Protein AF-A0A5E4BCH1-F1 (afdb_monomer_lite)

Organism: Marmota monax (NCBI:txid9995)

Foldseek 3Di:
DVVVVVVVVVVVVVVVVVVVVVVVVVQQPAAEDEAAAQAKDKDKDKDQDDADWQWKFKFFDDPDTRTAWIQGPVPGIDGDPPHPPQWDWDWDQDPNRMIMIMIMGGRDDQVPFHKMKMWTQGPPVGIDMHIYGYHYDDPDPPDD

InterPro domains:
  IPR003599 Immunoglobulin domain subtype [SM00409] (30-137)
  IPR013783 Immunoglobulin-like fold [G3DSA:2.60.40.10] (25-142)
  IPR036179 Immunoglobulin-like domain superfamily [SSF48726] (31-139)
  IPR042381 T-cell surface protein tactile [PTHR15317] (1-138)

Structure (mmCIF, N/CA/C/O backbone):
data_AF-A0A5E4BCH1-F1
#
_entry.id   AF-A0A5E4BCH1-F1
#
loop_
_atom_site.group_PDB
_atom_site.id
_atom_site.type_symbol
_atom_site.label_atom_id
_atom_site.label_alt_id
_atom_site.label_comp_id
_atom_site.label_asym_id
_atom_site.label_entity_id
_atom_site.label_seq_id
_atom_site.pdbx_PDB_ins_code
_atom_site.Cartn_x
_atom_site.Cartn_y
_atom_site.Cartn_z
_atom_site.occupancy
_atom_site.B_iso_or_equiv
_atom_site.auth_seq_id
_atom_site.auth_comp_id
_atom_site.auth_asym_id
_atom_site.auth_atom_id
_atom_site.pdbx_PDB_model_num
ATOM 1 N N . MET A 1 1 ? 5.589 17.493 51.143 1.00 51.62 1 MET A N 1
ATOM 2 C CA . MET A 1 1 ? 5.950 16.246 50.426 1.00 51.62 1 MET A CA 1
ATOM 3 C C . MET A 1 1 ? 5.052 15.956 49.219 1.00 51.62 1 MET A C 1
ATOM 5 O O . MET A 1 1 ? 5.524 15.323 48.286 1.00 51.62 1 MET A O 1
ATOM 9 N N . GLU A 1 2 ? 3.824 16.480 49.166 1.00 58.94 2 GLU A N 1
ATOM 10 C CA . GLU A 1 2 ? 2.850 16.225 48.084 1.00 58.94 2 GLU A CA 1
ATOM 11 C C . GLU A 1 2 ? 3.228 16.818 46.714 1.00 58.94 2 GLU A C 1
ATOM 13 O O . GLU A 1 2 ? 3.061 16.163 45.690 1.00 58.94 2 GLU A O 1
ATOM 18 N N . LYS A 1 3 ? 3.827 18.019 46.676 1.00 60.41 3 LYS A N 1
ATOM 19 C CA . LYS A 1 3 ? 4.197 18.704 45.416 1.00 60.41 3 LYS A CA 1
ATOM 20 C C . LYS A 1 3 ? 5.241 17.959 44.572 1.00 60.41 3 LYS A C 1
ATOM 22 O O . LYS A 1 3 ? 5.353 18.187 43.373 1.00 60.41 3 LYS A O 1
ATOM 27 N N . LYS A 1 4 ? 6.032 17.085 45.202 1.00 65.88 4 LYS A N 1
ATOM 28 C CA . LYS A 1 4 ? 7.082 16.307 44.529 1.00 65.88 4 LYS A CA 1
ATOM 29 C C . LYS A 1 4 ? 6.493 15.082 43.820 1.00 65.88 4 LYS A C 1
ATOM 31 O O . LYS A 1 4 ? 6.949 14.726 42.742 1.00 65.88 4 LYS A O 1
ATOM 36 N N . TRP A 1 5 ? 5.441 14.494 44.395 1.00 66.81 5 TRP A N 1
ATOM 37 C CA . TRP A 1 5 ? 4.693 13.383 43.800 1.00 66.81 5 TRP A CA 1
ATOM 38 C C . TRP A 1 5 ? 3.899 13.819 42.574 1.00 66.81 5 TRP A C 1
ATOM 40 O O . TRP A 1 5 ? 3.951 13.151 41.545 1.00 66.81 5 TRP A O 1
ATOM 50 N N . THR A 1 6 ? 3.227 14.970 42.652 1.00 74.06 6 THR A N 1
ATOM 51 C CA . THR A 1 6 ? 2.499 15.522 41.505 1.00 74.06 6 THR A CA 1
ATOM 52 C C . THR A 1 6 ? 3.438 15.866 40.354 1.00 74.06 6 THR A C 1
ATOM 54 O O . THR A 1 6 ? 3.127 15.540 39.214 1.00 74.06 6 THR A O 1
ATOM 57 N N . TYR A 1 7 ? 4.620 16.424 40.636 1.00 80.12 7 TYR A N 1
ATOM 58 C CA . TYR A 1 7 ? 5.634 16.686 39.610 1.00 80.12 7 TYR A CA 1
ATOM 59 C C . TYR A 1 7 ? 6.107 15.403 38.910 1.00 80.12 7 TYR A C 1
ATOM 61 O O . TYR A 1 7 ? 6.136 15.350 37.681 1.00 80.12 7 TYR A O 1
ATOM 69 N N . CYS A 1 8 ? 6.421 14.351 39.675 1.00 78.62 8 CYS A N 1
ATOM 70 C CA . CYS A 1 8 ? 6.806 13.061 39.102 1.00 78.62 8 CYS A CA 1
ATOM 71 C C . CYS A 1 8 ? 5.681 12.454 38.253 1.00 78.62 8 CYS A C 1
ATOM 73 O O . CYS A 1 8 ? 5.942 12.002 37.143 1.00 78.62 8 CYS A O 1
ATOM 75 N N . ALA A 1 9 ? 4.435 12.495 38.732 1.00 82.81 9 ALA A N 1
ATOM 76 C CA . ALA A 1 9 ? 3.288 11.970 37.996 1.00 82.81 9 ALA A CA 1
ATOM 77 C C . ALA A 1 9 ? 3.063 12.716 36.670 1.00 82.81 9 ALA A C 1
ATOM 79 O O . ALA A 1 9 ? 2.892 12.083 35.629 1.00 82.81 9 ALA A O 1
ATOM 80 N N . VAL A 1 10 ? 3.129 14.053 36.681 1.00 82.62 10 VAL A N 1
ATOM 81 C CA . VAL A 1 10 ? 3.001 14.867 35.462 1.00 82.62 10 VAL A CA 1
ATOM 82 C C . VAL A 1 10 ? 4.142 14.577 34.486 1.00 82.62 10 VAL A C 1
ATOM 84 O O . VAL A 1 10 ? 3.888 14.392 33.297 1.00 82.62 10 VAL A O 1
ATOM 87 N N . TYR A 1 11 ? 5.382 14.464 34.970 1.00 82.81 11 TYR A N 1
ATOM 88 C CA . TYR A 1 11 ? 6.527 14.127 34.124 1.00 82.81 11 TYR A CA 1
ATOM 89 C C . TYR A 1 11 ? 6.369 12.747 33.470 1.00 82.81 11 TYR A C 1
ATOM 91 O O . TYR A 1 11 ? 6.569 12.617 32.264 1.00 82.81 11 TYR A O 1
ATOM 99 N N . SER A 1 12 ? 5.932 11.733 34.224 1.00 81.75 12 SER A N 1
ATOM 100 C CA . SER A 1 12 ? 5.651 10.398 33.684 1.00 81.75 12 SER A CA 1
ATOM 101 C C . SER A 1 12 ? 4.553 10.419 32.617 1.00 81.75 12 SER A C 1
ATOM 103 O O . SER A 1 12 ? 4.715 9.789 31.574 1.00 81.75 12 SER A O 1
ATOM 105 N N . ILE A 1 13 ? 3.470 11.175 32.828 1.00 79.19 13 ILE A N 1
ATOM 106 C CA . ILE A 1 13 ? 2.390 11.315 31.838 1.00 79.19 13 ILE A CA 1
ATOM 107 C C . ILE A 1 13 ? 2.917 11.961 30.548 1.00 79.19 13 ILE A C 1
ATOM 109 O O . ILE A 1 13 ? 2.635 11.458 29.462 1.00 79.19 13 ILE A O 1
ATOM 113 N N . ILE A 1 14 ? 3.716 13.028 30.650 1.00 76.38 14 ILE A N 1
ATOM 114 C CA . ILE A 1 14 ? 4.308 13.705 29.484 1.00 76.38 14 ILE A CA 1
ATOM 115 C C . ILE A 1 14 ? 5.210 12.748 28.696 1.00 76.38 14 ILE A C 1
ATOM 117 O O . ILE A 1 14 ? 5.095 12.670 27.473 1.00 76.38 14 ILE A O 1
ATOM 121 N N . GLN A 1 15 ? 6.062 11.981 29.383 1.00 71.81 15 GLN A N 1
ATOM 122 C CA . GLN A 1 15 ? 6.935 10.993 28.743 1.00 71.81 15 GLN A CA 1
ATOM 123 C C . GLN A 1 15 ? 6.126 9.920 27.995 1.00 71.81 15 GLN A C 1
ATOM 125 O O . GLN A 1 15 ? 6.440 9.609 26.848 1.00 71.81 15 GLN A O 1
ATOM 130 N N . ILE A 1 16 ? 5.038 9.412 28.586 1.00 73.38 16 ILE A N 1
ATOM 131 C CA . ILE A 1 16 ? 4.164 8.414 27.943 1.00 73.38 16 ILE A CA 1
ATOM 132 C C . ILE A 1 16 ? 3.524 8.971 26.661 1.00 73.38 16 ILE A C 1
ATOM 134 O O . ILE A 1 16 ? 3.529 8.296 25.631 1.00 73.38 16 ILE A O 1
ATOM 138 N N . GLN A 1 17 ? 2.998 10.201 26.693 1.00 65.81 17 GLN A N 1
ATOM 139 C CA . GLN A 1 17 ? 2.376 10.821 25.514 1.00 65.81 17 GLN A CA 1
ATOM 140 C C . GLN A 1 17 ? 3.396 11.081 24.395 1.00 65.81 17 GLN A C 1
ATOM 142 O O . GLN A 1 17 ? 3.094 10.877 23.219 1.00 65.81 17 GLN A O 1
ATOM 147 N N . PHE A 1 18 ? 4.622 11.475 24.751 1.00 58.06 18 PHE A N 1
ATOM 148 C CA . PHE A 1 18 ? 5.688 11.720 23.779 1.00 58.06 18 PHE A CA 1
ATOM 149 C C . PHE A 1 18 ? 6.142 10.425 23.091 1.00 58.06 18 PHE A C 1
ATOM 151 O O . PHE A 1 18 ? 6.259 10.384 21.867 1.00 58.06 18 PHE A O 1
ATOM 158 N N . VAL A 1 19 ? 6.309 9.338 23.855 1.00 56.69 19 VAL A N 1
ATOM 159 C CA . VAL A 1 19 ? 6.630 8.006 23.309 1.00 56.69 19 VAL A CA 1
ATOM 160 C C . VAL A 1 19 ? 5.527 7.520 22.364 1.00 56.69 19 VAL A C 1
ATOM 162 O O . VAL A 1 19 ? 5.825 7.009 21.284 1.00 56.69 19 VAL A O 1
ATOM 165 N N . ARG A 1 20 ? 4.255 7.738 22.719 1.00 58.16 20 ARG A N 1
ATOM 166 C CA . ARG A 1 20 ? 3.108 7.352 21.885 1.00 58.16 20 ARG A CA 1
ATOM 167 C C . ARG A 1 20 ? 3.083 8.097 20.544 1.00 58.16 20 ARG A C 1
ATOM 169 O O . ARG A 1 20 ? 2.942 7.460 19.504 1.00 58.16 20 ARG A O 1
ATOM 176 N N . GLY A 1 21 ? 3.308 9.413 20.552 1.00 47.34 21 GLY A N 1
ATOM 177 C CA . GLY A 1 21 ? 3.350 10.222 19.327 1.00 47.34 21 GLY A CA 1
ATOM 178 C C . GLY A 1 21 ? 4.550 9.918 18.417 1.00 47.34 21 GLY A C 1
ATOM 179 O O . GLY A 1 21 ? 4.430 9.972 17.192 1.00 47.34 21 GLY A O 1
ATOM 180 N N . VAL A 1 22 ? 5.706 9.561 18.988 1.00 47.91 22 VAL A N 1
ATOM 181 C CA . VAL A 1 22 ? 6.880 9.117 18.212 1.00 47.91 22 VAL A CA 1
ATOM 182 C C . VAL A 1 22 ? 6.622 7.756 17.552 1.00 47.91 22 VAL A C 1
ATOM 184 O O . VAL A 1 22 ? 6.983 7.567 16.391 1.00 47.91 22 VAL A O 1
ATOM 187 N N . TRP A 1 23 ? 5.944 6.835 18.242 1.00 38.47 23 TRP A N 1
ATOM 188 C CA . TRP A 1 23 ? 5.592 5.518 17.701 1.00 38.47 23 TRP A CA 1
ATOM 189 C C . TRP A 1 23 ? 4.588 5.598 16.539 1.00 38.47 23 TRP A C 1
ATOM 191 O O . TRP A 1 23 ? 4.780 4.951 15.511 1.00 38.47 23 TRP A O 1
ATOM 201 N N . GLU A 1 24 ? 3.560 6.445 16.652 1.00 45.34 24 GLU A N 1
ATOM 202 C CA . GLU A 1 24 ? 2.583 6.685 15.574 1.00 45.34 24 GLU A CA 1
ATOM 203 C C . GLU A 1 24 ? 3.237 7.288 14.319 1.00 45.34 24 GLU A C 1
ATOM 205 O O . GLU A 1 24 ? 2.884 6.924 13.198 1.00 45.34 24 GLU A O 1
ATOM 210 N N . LYS A 1 25 ? 4.246 8.154 14.481 1.00 43.53 25 LYS A N 1
ATOM 211 C CA . LYS A 1 25 ? 5.043 8.662 13.351 1.00 43.53 25 LYS A CA 1
ATOM 212 C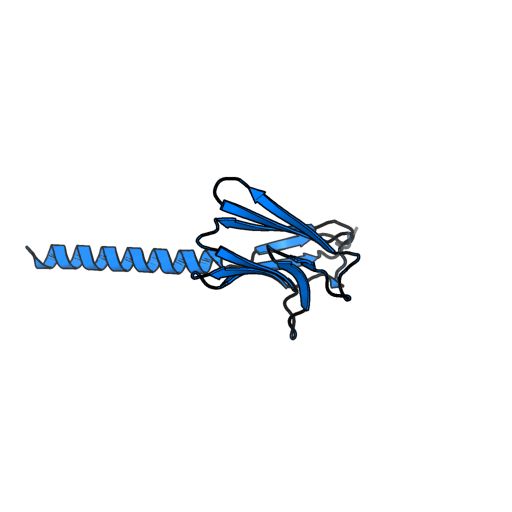 C . LYS A 1 25 ? 5.954 7.598 12.737 1.00 43.53 25 LYS A C 1
ATOM 214 O O . LYS A 1 25 ? 6.108 7.586 11.521 1.00 43.53 25 LYS A O 1
ATOM 219 N N . GLY A 1 26 ? 6.526 6.704 13.546 1.00 45.00 26 GLY A N 1
ATOM 220 C CA . GLY A 1 26 ? 7.344 5.584 13.067 1.00 45.00 26 GLY A CA 1
ATOM 221 C C . GLY A 1 26 ? 6.549 4.557 12.254 1.00 45.00 26 GLY A C 1
ATOM 222 O O . GLY A 1 26 ? 7.053 4.047 11.261 1.00 45.00 26 GLY A O 1
ATOM 223 N N . LEU A 1 27 ? 5.285 4.314 12.615 1.00 48.41 27 LEU A N 1
ATOM 224 C CA . LEU A 1 27 ? 4.373 3.439 11.860 1.00 48.41 27 LEU A CA 1
ATOM 225 C C . LEU A 1 27 ? 3.975 4.003 10.485 1.00 48.41 27 LEU A C 1
ATOM 227 O O . LEU A 1 27 ? 3.631 3.231 9.595 1.00 48.41 27 LEU A O 1
ATOM 231 N N . ASN A 1 28 ? 4.057 5.324 10.307 1.00 51.03 28 ASN A N 1
ATOM 232 C CA . ASN A 1 28 ? 3.771 6.020 9.049 1.00 51.03 28 ASN A CA 1
ATOM 233 C C . ASN A 1 28 ? 5.040 6.350 8.237 1.00 51.03 28 ASN A C 1
ATOM 235 O O . ASN A 1 28 ? 4.953 7.021 7.206 1.00 51.03 28 ASN A O 1
ATOM 239 N N . ALA A 1 29 ? 6.225 5.929 8.691 1.00 58.47 29 ALA A N 1
ATOM 240 C CA . ALA A 1 29 ? 7.452 6.098 7.925 1.00 58.47 29 ALA A CA 1
ATOM 241 C C . ALA A 1 29 ? 7.408 5.164 6.706 1.00 58.47 29 ALA A C 1
ATOM 243 O O . ALA A 1 29 ? 7.242 3.954 6.849 1.00 58.47 29 ALA A O 1
ATOM 244 N N . GLY A 1 30 ? 7.505 5.736 5.503 1.00 76.00 30 GLY A N 1
ATOM 245 C CA . GLY A 1 30 ? 7.501 4.956 4.268 1.00 76.00 30 GLY A CA 1
ATOM 246 C C . GLY A 1 30 ? 8.638 3.930 4.240 1.00 76.00 30 GLY A C 1
ATOM 247 O O . GLY A 1 30 ? 9.732 4.200 4.732 1.00 76.00 30 GLY A O 1
ATOM 248 N N . GLU A 1 31 ? 8.376 2.756 3.671 1.00 90.38 31 GLU A N 1
ATOM 249 C CA . GLU A 1 31 ? 9.346 1.662 3.564 1.00 90.38 31 GLU A CA 1
ATOM 250 C C . GLU A 1 31 ? 10.027 1.686 2.187 1.00 90.38 31 GLU A C 1
ATOM 252 O O . GLU A 1 31 ? 9.361 1.570 1.156 1.00 90.38 31 GLU A O 1
ATOM 257 N N . ASP A 1 32 ? 11.353 1.836 2.153 1.00 93.38 32 ASP A N 1
ATOM 258 C CA . ASP A 1 32 ? 12.122 1.780 0.906 1.00 93.38 32 ASP A CA 1
ATOM 259 C C . ASP A 1 32 ? 12.318 0.327 0.449 1.00 93.38 32 ASP A C 1
ATOM 261 O O . ASP A 1 32 ? 12.798 -0.522 1.201 1.00 93.38 32 ASP A O 1
ATOM 265 N N . VAL A 1 33 ? 12.001 0.052 -0.816 1.00 94.69 33 VAL A N 1
ATOM 266 C CA . VAL A 1 33 ? 12.170 -1.262 -1.447 1.00 94.69 33 VAL A CA 1
ATOM 267 C C . VAL A 1 33 ? 13.086 -1.113 -2.647 1.00 94.69 33 VAL A C 1
ATOM 269 O O . VAL A 1 33 ? 12.793 -0.359 -3.572 1.00 94.69 33 VAL A O 1
ATOM 272 N N . TYR A 1 34 ? 14.188 -1.856 -2.650 1.00 94.31 34 TYR A N 1
ATOM 273 C CA . TYR A 1 34 ? 15.164 -1.835 -3.733 1.00 94.31 34 TYR A CA 1
ATOM 274 C C . TYR A 1 34 ? 14.980 -3.046 -4.642 1.00 94.31 34 TYR A C 1
ATOM 276 O O . TYR A 1 34 ? 14.853 -4.172 -4.164 1.00 94.31 34 TYR A O 1
ATOM 284 N N . ALA A 1 35 ? 14.996 -2.821 -5.952 1.00 94.06 35 ALA A N 1
ATOM 285 C CA . ALA A 1 35 ? 14.851 -3.877 -6.947 1.00 94.06 35 ALA A CA 1
ATOM 286 C C . ALA A 1 35 ? 15.772 -3.650 -8.146 1.00 94.06 35 ALA A C 1
ATOM 288 O O . ALA A 1 35 ? 16.230 -2.534 -8.389 1.00 94.06 35 ALA A O 1
ATOM 289 N N . VAL A 1 36 ? 16.026 -4.701 -8.917 1.00 93.38 36 VAL A N 1
ATOM 290 C CA . VAL A 1 36 ? 16.767 -4.612 -10.180 1.00 93.38 36 VAL A CA 1
ATOM 291 C C . VAL A 1 36 ? 15.798 -4.764 -11.355 1.00 93.38 36 VAL A C 1
ATOM 293 O O . VAL A 1 36 ? 14.775 -5.435 -11.219 1.00 93.38 36 VAL A O 1
ATOM 296 N N . PRO A 1 37 ? 16.073 -4.160 -12.521 1.00 93.69 37 PRO A N 1
ATOM 297 C CA . PRO A 1 37 ? 15.243 -4.360 -13.698 1.00 93.69 37 PRO A CA 1
ATOM 298 C C . PRO A 1 37 ? 15.102 -5.850 -14.036 1.00 93.69 37 PRO A C 1
ATOM 300 O O . PRO A 1 37 ? 16.089 -6.583 -14.039 1.00 93.69 37 PRO A O 1
ATOM 303 N N . GLY A 1 38 ? 13.884 -6.292 -14.330 1.00 91.25 38 GLY A N 1
ATOM 304 C CA . GLY A 1 38 ? 13.570 -7.685 -14.636 1.00 91.25 38 GLY A CA 1
ATOM 305 C C . GLY A 1 38 ? 13.197 -8.550 -13.433 1.00 91.25 38 GLY A C 1
ATOM 306 O O . GLY A 1 38 ? 12.678 -9.643 -13.644 1.00 91.25 38 GLY A O 1
ATOM 307 N N . SER A 1 39 ? 13.412 -8.090 -12.193 1.00 93.25 39 SER A N 1
ATOM 308 C CA . SER A 1 39 ? 13.019 -8.855 -11.004 1.00 93.25 39 SER A CA 1
ATOM 309 C C . SER A 1 39 ? 11.534 -8.705 -10.671 1.00 93.25 39 SER A C 1
ATOM 311 O O . SER A 1 39 ? 10.848 -7.806 -11.159 1.00 93.25 39 SER A O 1
ATOM 313 N N . ASP A 1 40 ? 11.057 -9.565 -9.780 1.00 94.25 40 ASP A N 1
ATOM 314 C CA . ASP A 1 40 ? 9.733 -9.458 -9.174 1.00 94.25 40 ASP A CA 1
ATOM 315 C C . ASP A 1 40 ? 9.852 -8.819 -7.786 1.00 94.25 40 ASP A C 1
ATOM 317 O O . ASP A 1 40 ? 10.849 -9.014 -7.085 1.00 94.25 40 ASP A O 1
ATOM 321 N N . VAL A 1 41 ? 8.851 -8.033 -7.390 1.00 94.94 41 VAL A N 1
ATOM 322 C CA . VAL A 1 41 ? 8.841 -7.296 -6.119 1.00 94.94 41 VAL A CA 1
ATOM 323 C C . VAL A 1 41 ? 7.516 -7.505 -5.406 1.00 94.94 41 VAL A C 1
ATOM 325 O O . VAL A 1 41 ? 6.460 -7.318 -6.004 1.00 94.94 41 VAL A O 1
ATOM 328 N N . ASN A 1 42 ? 7.584 -7.815 -4.110 1.00 95.19 42 ASN A N 1
ATOM 329 C CA . ASN A 1 42 ? 6.423 -7.937 -3.234 1.00 95.19 42 ASN A CA 1
ATOM 330 C C . ASN A 1 42 ? 6.403 -6.809 -2.204 1.00 95.19 42 ASN A C 1
ATOM 332 O O . ASN A 1 42 ? 7.357 -6.641 -1.447 1.00 95.19 42 ASN A O 1
ATOM 336 N N . MET A 1 43 ? 5.286 -6.096 -2.121 1.00 95.88 43 MET A N 1
ATOM 337 C CA . MET A 1 43 ? 4.998 -5.132 -1.058 1.00 95.88 43 MET A CA 1
ATOM 338 C C . MET A 1 43 ? 3.799 -5.644 -0.269 1.00 95.88 43 MET A C 1
ATOM 340 O O . MET A 1 43 ? 2.771 -5.971 -0.857 1.00 95.88 43 MET A O 1
ATOM 344 N N . THR A 1 44 ? 3.930 -5.770 1.051 1.00 95.75 44 THR A N 1
ATOM 345 C CA . THR A 1 44 ? 2.921 -6.445 1.880 1.00 95.75 44 THR A CA 1
ATOM 346 C C . THR A 1 44 ? 2.456 -5.568 3.022 1.00 95.75 44 THR A C 1
ATOM 348 O O . THR A 1 44 ? 3.220 -5.234 3.925 1.00 95.75 44 THR A O 1
ATOM 351 N N . CYS A 1 45 ? 1.163 -5.276 3.028 1.00 94.75 45 CYS A N 1
ATOM 352 C CA . CYS A 1 45 ? 0.520 -4.615 4.144 1.00 94.75 45 CYS A CA 1
ATOM 353 C C . CYS A 1 45 ? -0.134 -5.636 5.058 1.00 94.75 45 CYS A C 1
ATOM 355 O O . CYS A 1 45 ? -0.949 -6.440 4.616 1.00 94.75 45 CYS A O 1
ATOM 357 N N . GLN A 1 46 ? 0.234 -5.585 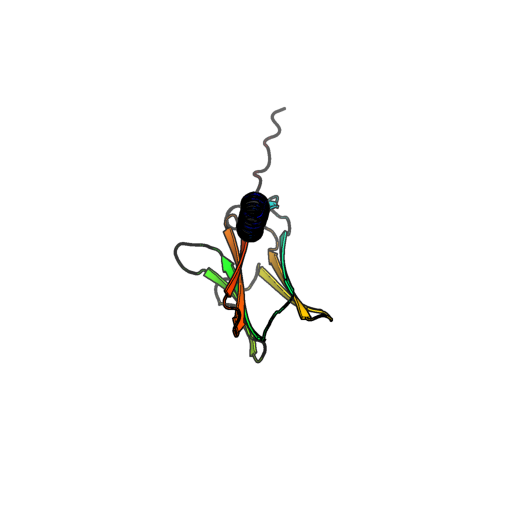6.333 1.00 93.31 46 GLN A N 1
ATOM 358 C CA . GLN A 1 46 ? -0.332 -6.423 7.374 1.00 93.31 46 GLN A CA 1
ATOM 359 C C . GLN A 1 46 ? -0.899 -5.530 8.469 1.00 93.31 46 GLN A C 1
ATOM 361 O O . GLN A 1 46 ? -0.186 -4.688 9.016 1.00 93.31 46 GLN A O 1
ATOM 366 N N . ILE A 1 47 ? -2.170 -5.740 8.798 1.00 91.06 47 ILE A N 1
ATOM 367 C CA . ILE A 1 47 ? -2.861 -5.006 9.854 1.00 91.06 47 ILE A CA 1
ATOM 368 C C . ILE A 1 47 ? -3.693 -5.966 10.699 1.00 91.06 47 ILE A C 1
ATOM 370 O O . ILE A 1 47 ? 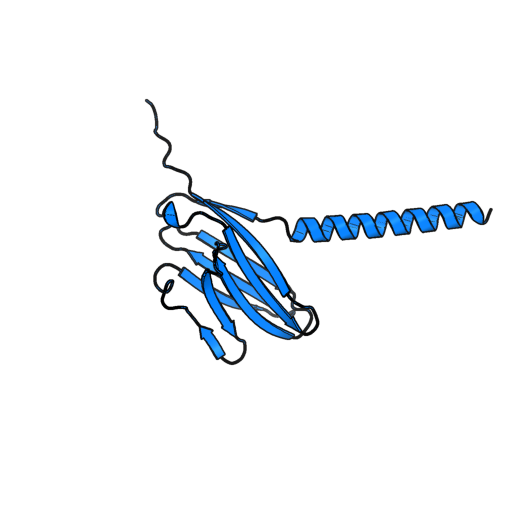-4.332 -6.884 10.185 1.00 91.06 47 ILE A O 1
ATOM 374 N N . GLN A 1 48 ? -3.695 -5.744 12.010 1.00 92.44 48 GLN A N 1
ATOM 375 C CA . GLN A 1 48 ? -4.681 -6.346 12.895 1.00 92.44 48 GLN A CA 1
ATOM 376 C C . GLN A 1 48 ? -5.942 -5.485 12.857 1.00 92.44 48 GLN A C 1
ATOM 378 O O . GLN A 1 48 ? -5.921 -4.341 13.321 1.00 92.44 48 GLN A O 1
ATOM 383 N N . LEU A 1 49 ? -7.022 -6.018 12.286 1.00 89.81 49 LEU A N 1
ATOM 384 C CA . LEU A 1 49 ? -8.278 -5.289 12.181 1.00 89.81 49 LEU A CA 1
ATOM 385 C C . LEU A 1 49 ? -8.826 -5.017 13.582 1.00 89.81 49 LEU A C 1
ATOM 387 O O . LEU A 1 49 ? -9.084 -5.927 14.373 1.00 89.81 49 LEU A O 1
ATOM 391 N N . LYS A 1 50 ? -9.017 -3.735 13.866 1.00 89.12 50 LYS A N 1
ATOM 392 C CA . LYS A 1 50 ? -9.853 -3.241 14.953 1.00 89.12 50 LYS A CA 1
ATOM 393 C C . LYS A 1 50 ? -11.040 -2.610 14.240 1.00 89.12 50 LYS A C 1
ATOM 395 O O . LYS A 1 50 ? -10.804 -1.741 13.413 1.00 89.12 50 LYS A O 1
ATOM 400 N N . GLY A 1 51 ? -12.239 -3.144 14.461 1.00 89.44 51 GLY A N 1
ATOM 401 C CA . GLY A 1 51 ? -13.462 -2.744 13.760 1.00 89.44 51 GLY A CA 1
ATOM 402 C C . GLY A 1 51 ? -13.712 -3.460 12.434 1.00 89.44 51 GLY A C 1
ATOM 403 O O . GLY A 1 51 ? -13.184 -4.547 12.178 1.00 89.44 51 GLY A O 1
ATOM 404 N N . LEU A 1 52 ? -14.597 -2.880 11.621 1.00 93.31 52 LEU A N 1
ATOM 405 C CA . LEU A 1 52 ? -15.124 -3.513 10.413 1.00 93.31 52 LEU A CA 1
ATOM 406 C C . LEU A 1 52 ? -14.404 -2.991 9.169 1.00 93.31 52 LEU A C 1
ATOM 408 O O . LEU A 1 52 ? -14.390 -1.788 8.911 1.00 93.31 52 LEU A O 1
ATOM 412 N N . LEU A 1 53 ? -13.829 -3.904 8.381 1.00 94.94 53 LEU A N 1
ATOM 413 C CA . LEU A 1 53 ? -13.232 -3.562 7.094 1.00 94.94 53 LEU A CA 1
ATOM 414 C C . LEU A 1 53 ? -14.332 -3.126 6.126 1.00 94.94 53 LEU A C 1
ATOM 416 O O . LEU A 1 53 ? -15.191 -3.926 5.774 1.00 94.94 53 LEU A O 1
ATOM 420 N N . VAL A 1 54 ? -14.290 -1.870 5.690 1.00 96.38 54 VAL A N 1
ATOM 421 C CA . VAL A 1 54 ? -15.179 -1.340 4.647 1.00 96.38 54 VAL A CA 1
ATOM 422 C C . VAL A 1 54 ? -14.563 -1.610 3.279 1.00 96.38 54 VAL A C 1
ATOM 424 O O . VAL A 1 54 ? -15.228 -2.113 2.378 1.00 96.38 54 VAL A O 1
ATOM 427 N N . GLN A 1 55 ? -13.275 -1.295 3.126 1.00 96.31 55 GLN A N 1
ATOM 428 C CA . GLN A 1 55 ? -12.570 -1.388 1.851 1.00 96.31 55 GLN A CA 1
ATOM 429 C C . GLN A 1 55 ? -11.054 -1.384 2.062 1.00 96.31 55 GLN A C 1
ATOM 431 O O . GLN A 1 55 ? -10.558 -0.783 3.015 1.00 96.31 55 GLN A O 1
ATOM 436 N N . THR A 1 56 ? -10.303 -2.004 1.156 1.00 95.81 56 THR A N 1
ATOM 437 C CA . THR A 1 56 ? -8.851 -1.801 1.060 1.00 95.81 56 THR A CA 1
ATOM 438 C C . THR A 1 56 ? -8.414 -1.668 -0.387 1.00 95.81 56 THR A C 1
ATOM 440 O O . THR A 1 56 ? -9.068 -2.181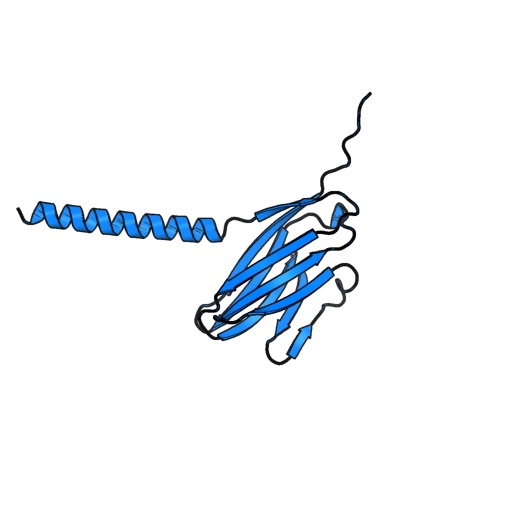 -1.293 1.00 95.81 56 THR A O 1
ATOM 443 N N . GLN A 1 57 ? -7.320 -0.959 -0.628 1.00 95.75 57 GLN A N 1
ATOM 444 C CA . GLN A 1 57 ? -6.827 -0.728 -1.975 1.00 95.75 57 GLN A CA 1
ATOM 445 C C . GLN A 1 57 ? -5.316 -0.572 -2.026 1.00 95.75 57 GLN A C 1
ATOM 447 O O . GLN A 1 57 ? -4.679 -0.218 -1.037 1.00 95.75 57 GLN A O 1
ATOM 452 N N . TRP A 1 58 ? -4.777 -0.825 -3.213 1.00 96.06 58 TRP A N 1
ATOM 453 C CA . TRP A 1 58 ? -3.433 -0.448 -3.622 1.00 96.06 58 TRP A CA 1
ATOM 454 C C . TRP A 1 58 ? -3.515 0.682 -4.640 1.00 96.06 58 TRP A C 1
ATOM 456 O O . TRP A 1 58 ? -4.281 0.598 -5.603 1.00 96.06 58 TRP A O 1
ATOM 466 N N . SER A 1 59 ? -2.689 1.704 -4.472 1.00 94.19 59 SER A N 1
ATOM 467 C CA . SER A 1 59 ? -2.536 2.795 -5.434 1.00 94.19 59 SER A CA 1
ATOM 468 C C . SER A 1 59 ? -1.077 3.191 -5.596 1.00 94.19 59 SER A C 1
ATOM 470 O O . SER A 1 59 ? -0.286 3.090 -4.658 1.00 94.19 59 SER A O 1
ATOM 472 N N . LYS A 1 60 ? -0.716 3.679 -6.781 1.00 92.44 60 LYS A N 1
ATOM 473 C CA . LYS A 1 60 ? 0.534 4.408 -6.979 1.00 92.44 60 LYS A CA 1
ATOM 474 C C . LYS A 1 60 ? 0.294 5.874 -6.615 1.00 92.44 60 LYS A C 1
ATOM 476 O O . LYS A 1 60 ? -0.682 6.481 -7.054 1.00 92.44 60 LYS A O 1
ATOM 481 N N . VAL A 1 61 ? 1.169 6.437 -5.790 1.00 91.06 61 VAL A N 1
ATOM 482 C CA . VAL A 1 61 ? 1.097 7.847 -5.400 1.00 91.06 61 VAL A CA 1
ATOM 483 C C . VAL A 1 61 ? 1.563 8.681 -6.592 1.00 91.06 61 VAL A C 1
ATOM 485 O O . VAL A 1 61 ? 2.726 8.607 -6.996 1.00 91.06 61 VAL A O 1
ATOM 488 N N . SER A 1 62 ? 0.648 9.450 -7.172 1.00 85.00 62 SER A N 1
ATOM 489 C CA . SER A 1 62 ? 0.908 10.386 -8.269 1.00 85.00 62 SER A CA 1
ATOM 490 C C . SER A 1 62 ? 0.026 11.632 -8.106 1.00 85.00 62 SER A C 1
ATOM 492 O O . SER A 1 62 ? -0.742 11.705 -7.146 1.00 85.00 62 SER A O 1
ATOM 494 N N . ASP A 1 63 ? 0.107 12.601 -9.022 1.00 76.75 63 ASP A N 1
ATOM 495 C CA . ASP A 1 63 ? -0.731 13.817 -8.985 1.00 76.75 63 ASP A CA 1
ATOM 496 C C . ASP A 1 63 ? -2.239 13.500 -9.022 1.00 76.75 63 ASP A C 1
ATOM 498 O O . ASP A 1 63 ? -3.068 14.277 -8.552 1.00 76.75 63 ASP A O 1
ATOM 502 N N . GLN A 1 64 ? -2.596 12.332 -9.563 1.00 77.31 64 GLN A N 1
ATOM 503 C CA . GLN A 1 64 ? -3.926 11.738 -9.470 1.00 77.31 64 GLN A CA 1
ATOM 504 C C . GLN A 1 64 ? -3.839 10.400 -8.723 1.00 77.31 64 GLN A C 1
ATOM 506 O O . GLN A 1 64 ? -2.814 9.717 -8.763 1.00 77.31 64 GLN A O 1
ATOM 511 N N . MET A 1 65 ? -4.912 9.993 -8.041 1.00 72.12 65 MET A N 1
ATOM 512 C CA . MET A 1 65 ? -4.945 8.682 -7.392 1.00 72.12 65 MET A CA 1
ATOM 513 C C . MET A 1 65 ? -4.926 7.582 -8.461 1.00 72.12 65 MET A C 1
ATOM 515 O O . MET A 1 65 ? -5.933 7.333 -9.126 1.00 72.12 65 MET A O 1
ATOM 519 N N . ASP A 1 66 ? -3.777 6.932 -8.639 1.00 89.44 66 ASP A N 1
ATOM 520 C CA . ASP A 1 66 ? -3.601 5.878 -9.633 1.00 89.44 66 ASP A CA 1
ATOM 521 C C . ASP A 1 66 ? -3.892 4.515 -8.992 1.00 89.44 66 ASP A C 1
ATOM 523 O O . ASP A 1 66 ? -3.014 3.857 -8.431 1.00 89.44 66 ASP A O 1
ATOM 527 N N . LEU A 1 67 ? -5.173 4.139 -8.981 1.00 92.06 67 LEU A N 1
ATOM 528 C CA . LEU A 1 67 ? -5.666 2.908 -8.361 1.00 92.06 67 LEU A CA 1
ATOM 529 C C . LEU A 1 67 ? -5.156 1.672 -9.120 1.00 92.06 67 LEU A C 1
ATOM 531 O O . LEU A 1 67 ? -5.394 1.529 -10.317 1.00 92.06 67 LEU A O 1
ATOM 535 N N . ILE A 1 68 ? -4.509 0.754 -8.403 1.00 93.56 68 ILE A N 1
ATOM 536 C CA . ILE A 1 68 ? -3.967 -0.504 -8.940 1.00 93.56 68 ILE A CA 1
ATOM 537 C C . ILE A 1 68 ? -4.970 -1.636 -8.738 1.00 93.56 68 ILE A C 1
ATOM 539 O O . ILE A 1 68 ? -5.280 -2.377 -9.668 1.00 93.56 68 ILE A O 1
ATOM 543 N N . ALA A 1 69 ? -5.479 -1.769 -7.515 1.00 94.44 69 ALA A N 1
ATOM 544 C CA . ALA A 1 69 ? -6.449 -2.791 -7.157 1.00 94.44 69 ALA A CA 1
ATOM 545 C C . ALA A 1 69 ? -7.290 -2.332 -5.970 1.00 94.44 69 ALA A C 1
ATOM 547 O O . ALA A 1 69 ? -6.804 -1.635 -5.077 1.00 94.44 69 ALA A O 1
ATOM 548 N N . LEU A 1 70 ? -8.541 -2.770 -5.955 1.00 94.94 70 LEU A N 1
ATOM 549 C CA . LEU A 1 70 ? -9.529 -2.444 -4.940 1.00 94.94 70 LEU A CA 1
ATOM 550 C C . LEU A 1 70 ? -10.159 -3.732 -4.433 1.00 94.94 70 LEU A C 1
ATOM 552 O O . LEU A 1 70 ? -10.673 -4.500 -5.233 1.00 94.94 70 LEU A O 1
ATOM 556 N N . HIS A 1 71 ? -10.162 -3.961 -3.129 1.00 95.38 71 HIS A N 1
ATOM 557 C CA . HIS A 1 71 ? -10.862 -5.079 -2.515 1.00 95.38 71 HIS A CA 1
ATOM 558 C C . HIS A 1 71 ? -12.010 -4.568 -1.642 1.00 95.38 71 HIS A C 1
ATOM 560 O O . HIS A 1 71 ? -11.803 -3.802 -0.695 1.00 95.38 71 HIS A O 1
ATOM 566 N N . HIS A 1 72 ? -13.219 -5.031 -1.958 1.00 95.94 72 HIS A N 1
ATOM 567 C CA . HIS A 1 72 ? -14.411 -4.838 -1.145 1.00 95.94 72 HIS A CA 1
ATOM 568 C C . HIS A 1 72 ? -14.844 -6.185 -0.544 1.00 95.94 72 HIS A C 1
ATOM 570 O O . HIS A 1 72 ? -15.054 -7.130 -1.307 1.00 95.94 72 HIS A O 1
ATOM 576 N N . PRO A 1 73 ? -15.067 -6.296 0.778 1.00 93.12 73 PRO A N 1
ATOM 577 C CA . PRO A 1 73 ? -15.366 -7.576 1.434 1.00 93.12 73 PRO A CA 1
ATOM 578 C C . PRO A 1 73 ? -16.562 -8.344 0.851 1.00 93.12 73 PRO A C 1
ATOM 580 O O . PRO A 1 73 ? -16.583 -9.567 0.894 1.00 93.12 73 PRO A O 1
ATOM 583 N N . GLN A 1 74 ? -17.558 -7.637 0.304 1.00 95.12 74 GLN A N 1
ATOM 584 C CA . GLN A 1 74 ? -18.746 -8.258 -0.304 1.00 95.12 74 GLN A CA 1
ATOM 585 C C . GLN A 1 74 ? -18.634 -8.475 -1.819 1.00 95.12 74 GLN A C 1
ATOM 587 O O . GLN A 1 74 ? -19.318 -9.341 -2.353 1.00 95.12 74 GLN A O 1
ATOM 592 N N . TYR A 1 75 ? -17.814 -7.683 -2.518 1.00 95.12 75 TYR A N 1
ATOM 593 C CA . TYR A 1 75 ? -17.777 -7.672 -3.991 1.00 95.12 75 TYR A CA 1
ATOM 594 C C . TYR A 1 75 ? -16.469 -8.231 -4.563 1.00 95.12 75 TYR A C 1
ATOM 596 O O . TYR A 1 75 ? -16.339 -8.376 -5.776 1.00 95.12 75 TYR A O 1
ATOM 604 N N . GLY A 1 76 ? -15.508 -8.574 -3.703 1.00 93.50 76 GLY A N 1
ATOM 605 C CA . GLY A 1 76 ? -14.216 -9.114 -4.097 1.00 93.50 76 GLY A CA 1
ATOM 606 C C . GLY A 1 76 ? -13.258 -8.047 -4.624 1.00 93.50 76 GLY A C 1
ATOM 607 O O . GLY A 1 76 ? -13.304 -6.883 -4.217 1.00 93.50 76 GLY A O 1
ATOM 608 N N . ILE A 1 77 ? -12.342 -8.477 -5.495 1.00 93.12 77 ILE A N 1
ATOM 609 C CA . ILE A 1 77 ? -11.251 -7.650 -6.019 1.00 93.12 77 ILE A CA 1
ATOM 610 C C . ILE A 1 77 ? -11.632 -7.080 -7.388 1.00 93.12 77 ILE A C 1
ATOM 612 O O . ILE A 1 77 ? -11.955 -7.819 -8.315 1.00 93.12 77 ILE A O 1
ATOM 616 N N . HIS A 1 78 ? -11.522 -5.764 -7.524 1.00 92.25 78 HIS A N 1
ATOM 617 C CA . HIS A 1 78 ? -11.677 -5.016 -8.761 1.00 92.25 78 HIS A CA 1
ATOM 618 C C . HIS A 1 78 ? -10.327 -4.456 -9.233 1.00 92.25 78 HIS A C 1
ATOM 620 O O . HIS A 1 78 ? -9.591 -3.829 -8.464 1.00 92.25 78 HIS A O 1
ATOM 626 N N . TYR A 1 79 ? -10.040 -4.629 -10.525 1.00 90.88 79 TYR A N 1
ATOM 627 C CA . TYR A 1 79 ? -8.847 -4.111 -11.193 1.00 90.88 79 TYR A CA 1
ATOM 628 C C . TYR A 1 79 ? -9.230 -3.005 -12.181 1.00 90.88 79 TYR A C 1
ATOM 630 O O . TYR A 1 79 ? -9.972 -3.267 -13.131 1.00 90.88 79 TYR A O 1
ATOM 638 N N . PRO A 1 80 ? -8.716 -1.777 -12.019 1.00 86.50 80 PRO A N 1
ATOM 639 C CA . PRO A 1 80 ? -8.879 -0.732 -13.018 1.00 86.50 80 PRO A CA 1
ATOM 640 C C . PRO A 1 80 ? -8.197 -1.098 -14.338 1.00 86.50 80 PRO A C 1
ATOM 642 O O . PRO A 1 80 ? -7.140 -1.730 -14.368 1.00 86.50 80 PRO A O 1
ATOM 645 N N . HIS A 1 81 ? -8.768 -0.622 -15.445 1.00 73.31 81 HIS A N 1
ATOM 646 C CA . HIS A 1 81 ? -8.355 -0.980 -16.809 1.00 73.31 81 HIS A CA 1
ATOM 647 C C . HIS A 1 81 ? -6.880 -0.657 -17.137 1.00 73.31 81 HIS A C 1
ATOM 649 O O . HIS A 1 81 ? -6.315 -1.222 -18.067 1.00 73.31 81 HIS A O 1
ATOM 655 N N . LYS A 1 82 ? -6.236 0.246 -16.381 1.00 72.62 82 LYS A N 1
ATOM 656 C CA . LYS A 1 82 ? -4.850 0.688 -16.610 1.00 72.62 82 LYS A CA 1
ATOM 657 C C . LYS A 1 82 ? -3.765 -0.279 -16.103 1.00 72.62 82 LYS A C 1
ATOM 659 O O . LYS A 1 82 ? -2.634 -0.166 -16.568 1.00 72.62 82 LYS A O 1
ATOM 664 N N . HIS A 1 83 ? -4.063 -1.213 -15.189 1.00 67.00 83 HIS A N 1
ATOM 665 C CA . HIS A 1 83 ? -3.019 -1.905 -14.394 1.00 67.00 83 HIS A CA 1
ATOM 666 C C . HIS A 1 83 ? -3.000 -3.441 -14.479 1.00 67.00 83 HIS A C 1
ATOM 668 O O .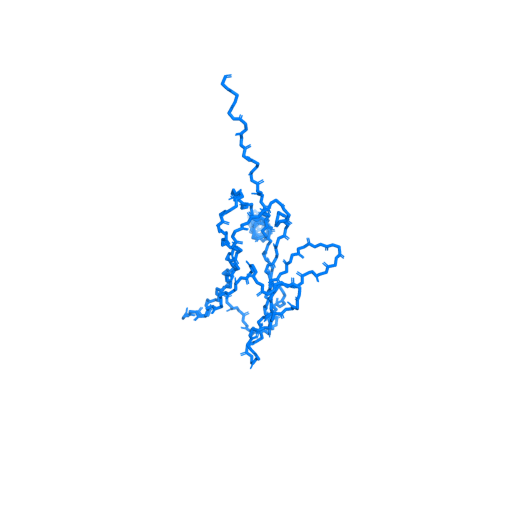 HIS A 1 83 ? -2.191 -4.095 -13.817 1.00 67.00 83 HIS A O 1
ATOM 674 N N . SER A 1 84 ? -3.835 -4.044 -15.324 1.00 61.59 84 SER A N 1
ATOM 675 C CA . SER A 1 84 ? -4.274 -5.437 -15.150 1.00 61.59 84 SER A CA 1
ATOM 676 C C . SER A 1 84 ? -3.332 -6.560 -15.623 1.00 61.59 84 SER A C 1
ATOM 678 O O . SER A 1 84 ? -3.732 -7.717 -15.558 1.00 61.59 84 SER A O 1
ATOM 680 N N . CYS A 1 85 ? -2.104 -6.286 -16.088 1.00 67.69 85 CYS A N 1
ATOM 681 C CA . CYS A 1 85 ? -1.221 -7.352 -16.616 1.00 67.69 85 CYS A CA 1
ATOM 682 C C . CYS A 1 85 ? 0.116 -7.542 -15.884 1.00 67.69 85 CYS A C 1
ATOM 684 O O . CYS A 1 85 ? 0.700 -8.620 -15.968 1.00 67.69 85 CYS A O 1
ATOM 686 N N . LYS A 1 86 ? 0.633 -6.522 -15.190 1.00 75.69 86 LYS A N 1
ATOM 687 C CA . LYS A 1 86 ? 1.942 -6.596 -14.499 1.00 75.69 86 LYS A CA 1
ATOM 688 C C . LYS A 1 86 ? 1.837 -6.585 -12.977 1.00 75.69 86 LYS A C 1
ATOM 690 O O . LYS A 1 86 ? 2.820 -6.879 -12.300 1.00 75.69 86 LYS A O 1
ATOM 695 N N . SER A 1 87 ? 0.662 -6.236 -12.463 1.00 83.88 87 SER A N 1
ATOM 696 C CA . SER A 1 87 ? 0.363 -6.208 -11.041 1.00 83.88 87 SER A CA 1
ATOM 697 C C . SER A 1 87 ? -0.566 -7.365 -10.696 1.00 83.88 87 SER A C 1
ATOM 699 O O . SER A 1 87 ? -1.541 -7.626 -11.401 1.00 83.88 87 SER A O 1
ATOM 701 N N . VAL A 1 88 ? -0.231 -8.091 -9.638 1.00 90.62 88 VAL A N 1
ATOM 702 C CA . VAL A 1 88 ? -1.051 -9.163 -9.073 1.00 90.62 88 VAL A CA 1
ATOM 703 C C . VAL A 1 88 ? -1.216 -8.857 -7.596 1.00 90.62 88 VAL A C 1
ATOM 705 O O . VAL A 1 88 ? -0.252 -8.451 -6.950 1.00 90.62 88 VAL A O 1
ATOM 708 N N . VAL A 1 89 ? -2.416 -9.040 -7.054 1.00 92.88 89 VAL A N 1
ATOM 709 C CA . VAL A 1 89 ? -2.667 -8.843 -5.623 1.00 92.88 89 VAL A CA 1
ATOM 710 C C . VAL A 1 89 ? -3.139 -10.124 -4.956 1.00 92.88 89 VAL A C 1
ATOM 712 O O . VAL A 1 89 ? -3.782 -10.963 -5.585 1.00 92.88 89 VAL A O 1
ATOM 715 N N . ASP A 1 90 ? -2.805 -10.258 -3.677 1.00 93.56 90 ASP A N 1
ATOM 716 C CA . ASP A 1 90 ? -3.166 -11.392 -2.831 1.00 93.56 90 ASP A CA 1
ATOM 717 C C . ASP A 1 90 ? -3.763 -10.883 -1.513 1.00 93.56 90 ASP A C 1
ATOM 719 O O . ASP A 1 90 ? -3.081 -10.202 -0.739 1.00 93.56 90 ASP A O 1
ATOM 723 N N . PHE A 1 91 ? -5.049 -11.185 -1.289 1.00 93.88 91 PHE A N 1
ATOM 724 C CA . PHE A 1 91 ? -5.779 -10.868 -0.057 1.00 93.88 91 PHE A CA 1
ATOM 725 C C . PHE A 1 91 ? -5.906 -12.113 0.799 1.00 93.88 91 PHE A C 1
ATOM 727 O O . PHE A 1 91 ? -6.498 -13.108 0.375 1.00 93.88 91 PHE A O 1
ATOM 734 N N . ARG A 1 92 ? -5.424 -12.036 2.037 1.00 93.06 92 ARG A N 1
ATOM 735 C CA . ARG A 1 92 ? -5.564 -13.111 3.014 1.00 93.06 92 ARG A CA 1
ATOM 736 C C . ARG A 1 92 ? -6.022 -12.564 4.351 1.00 93.06 92 ARG A C 1
ATOM 738 O O . ARG A 1 92 ? -5.425 -11.641 4.894 1.00 93.06 92 ARG A O 1
ATOM 745 N N . GLN A 1 93 ? -7.044 -13.197 4.910 1.00 89.00 93 GLN A N 1
ATOM 746 C CA . GLN A 1 93 ? -7.462 -12.981 6.286 1.00 89.00 93 GLN A CA 1
ATOM 747 C C . GLN A 1 93 ? -7.146 -14.241 7.091 1.00 89.00 93 GLN A C 1
ATOM 749 O O . GLN A 1 93 ? -7.575 -15.341 6.744 1.00 89.00 93 GLN A O 1
ATOM 754 N N . ILE A 1 94 ? -6.343 -14.074 8.132 1.00 89.19 94 ILE A N 1
ATOM 755 C CA . ILE A 1 94 ? -5.853 -15.137 9.011 1.00 89.19 94 ILE A CA 1
ATOM 756 C C . ILE A 1 94 ? -6.646 -15.063 10.331 1.00 89.19 94 ILE A C 1
ATOM 758 O O . ILE A 1 94 ? -7.180 -13.993 10.660 1.00 89.19 94 ILE A O 1
ATOM 762 N N . PRO A 1 95 ? -6.763 -16.169 11.096 1.00 85.62 95 PRO A N 1
ATOM 763 C CA . PRO A 1 95 ? -7.253 -16.124 12.472 1.00 85.62 95 PRO A CA 1
ATOM 764 C C . PRO A 1 95 ? -6.630 -14.980 13.288 1.00 85.62 95 PRO A C 1
ATOM 766 O O . PRO A 1 95 ? -5.530 -14.527 12.988 1.00 85.62 95 PRO A O 1
ATOM 769 N N . GLU A 1 96 ? -7.349 -14.509 14.311 1.00 84.44 96 GLU A N 1
ATOM 770 C CA . GLU A 1 96 ? -6.996 -13.320 15.121 1.00 84.44 96 GLU A CA 1
ATOM 771 C C . GLU A 1 96 ? -7.220 -11.960 14.430 1.00 84.44 96 GLU A C 1
ATOM 773 O O . GLU A 1 96 ? -6.700 -10.934 14.874 1.00 84.44 96 GLU A O 1
ATOM 778 N N . ASN A 1 97 ? -8.047 -11.926 13.376 1.00 87.69 97 ASN A N 1
ATOM 779 C CA . ASN A 1 97 ? -8.393 -10.713 12.620 1.00 87.69 97 ASN A CA 1
ATOM 780 C C . ASN A 1 97 ? -7.180 -10.028 11.969 1.00 87.69 97 ASN A C 1
ATOM 782 O O . ASN A 1 97 ? -7.182 -8.816 11.737 1.00 87.69 97 ASN A O 1
ATOM 786 N N . ILE A 1 98 ? -6.143 -10.799 11.646 1.00 90.88 98 ILE A N 1
ATOM 787 C CA . ILE A 1 98 ? -4.989 -10.302 10.902 1.00 90.88 98 ILE A CA 1
ATOM 788 C C . ILE A 1 98 ? -5.326 -10.346 9.416 1.00 90.88 98 ILE A C 1
ATOM 790 O O . ILE A 1 98 ? -5.669 -11.395 8.871 1.00 90.88 98 ILE A O 1
ATOM 794 N N . THR A 1 99 ? -5.212 -9.200 8.755 1.00 93.25 99 THR A N 1
ATOM 795 C CA . THR A 1 99 ? -5.400 -9.081 7.309 1.00 93.25 99 THR A CA 1
ATOM 796 C C . THR A 1 99 ? -4.077 -8.763 6.640 1.00 93.25 99 THR A C 1
ATOM 798 O O . THR A 1 99 ? -3.353 -7.864 7.071 1.00 93.25 99 THR A O 1
ATOM 801 N N . ILE A 1 100 ? -3.780 -9.510 5.582 1.00 94.75 100 ILE A N 1
ATOM 802 C CA . ILE A 1 100 ? -2.598 -9.385 4.742 1.00 94.75 100 ILE A CA 1
ATOM 803 C C . ILE A 1 100 ? -3.059 -9.029 3.331 1.00 94.75 100 ILE A C 1
ATOM 805 O O . ILE A 1 100 ? -3.886 -9.722 2.739 1.00 94.75 100 ILE A O 1
ATOM 809 N N . TRP A 1 101 ? -2.509 -7.947 2.794 1.00 95.81 101 TRP A N 1
ATOM 810 C CA . TRP A 1 101 ? -2.770 -7.470 1.444 1.00 95.81 101 TRP A CA 1
ATOM 811 C C . TRP A 1 101 ? -1.440 -7.232 0.741 1.00 95.81 101 TRP A C 1
ATOM 813 O O . TRP A 1 101 ? -0.719 -6.278 1.048 1.00 95.81 101 TRP A O 1
ATOM 823 N N . THR A 1 102 ? -1.094 -8.131 -0.175 1.00 96.38 102 THR A N 1
ATOM 824 C CA . THR A 1 102 ? 0.187 -8.114 -0.885 1.00 96.38 102 THR A CA 1
ATOM 825 C C . THR A 1 102 ? -0.009 -7.658 -2.322 1.00 96.38 102 THR A C 1
ATOM 827 O O . THR A 1 102 ? -0.902 -8.139 -3.013 1.00 96.38 102 THR A O 1
ATOM 830 N N . LEU A 1 103 ? 0.856 -6.754 -2.777 1.00 95.81 103 LEU A N 1
ATOM 831 C CA . LEU A 1 103 ? 1.019 -6.368 -4.172 1.00 95.81 103 LEU A CA 1
ATOM 832 C C . LEU A 1 103 ? 2.312 -6.981 -4.716 1.00 95.81 103 LEU A C 1
ATOM 834 O O . LEU A 1 103 ? 3.400 -6.679 -4.226 1.00 95.81 103 LEU A O 1
ATOM 838 N N . LEU A 1 104 ? 2.177 -7.817 -5.743 1.00 94.75 104 LEU A N 1
ATOM 839 C CA . LEU A 1 104 ? 3.261 -8.378 -6.540 1.00 94.75 104 LEU A CA 1
ATOM 840 C C . LEU A 1 104 ? 3.372 -7.598 -7.855 1.00 94.75 104 LEU A C 1
ATOM 842 O O . LEU A 1 104 ? 2.453 -7.603 -8.678 1.00 94.75 104 LEU A O 1
ATOM 846 N N . LEU A 1 105 ? 4.521 -6.965 -8.070 1.00 93.69 105 LEU A N 1
ATOM 847 C CA . LEU A 1 105 ? 4.904 -6.371 -9.346 1.00 93.69 105 LEU A CA 1
ATOM 848 C C . LEU A 1 105 ? 5.876 -7.314 -10.050 1.00 93.69 105 LEU A C 1
ATOM 850 O O . LEU A 1 105 ? 6.948 -7.600 -9.517 1.00 93.69 105 LEU A O 1
ATOM 854 N N . ARG A 1 106 ? 5.505 -7.791 -11.240 1.00 92.62 106 ARG A N 1
ATOM 855 C CA . ARG A 1 106 ? 6.340 -8.710 -12.025 1.00 92.62 106 ARG A CA 1
ATOM 856 C C . ARG A 1 106 ? 7.179 -7.984 -13.060 1.00 92.62 106 ARG A C 1
ATOM 858 O O . ARG A 1 106 ? 6.673 -7.057 -13.702 1.00 92.62 106 ARG A O 1
ATOM 865 N N . ASN A 1 107 ? 8.399 -8.471 -13.290 1.00 91.44 107 ASN A N 1
ATOM 866 C CA . ASN A 1 107 ? 9.315 -7.964 -14.315 1.00 91.44 107 ASN A CA 1
ATOM 867 C C . ASN A 1 107 ? 9.426 -6.428 -14.254 1.00 91.44 107 ASN A C 1
ATOM 869 O O . ASN A 1 107 ? 8.984 -5.702 -15.157 1.00 91.44 107 ASN A O 1
ATOM 873 N N . VAL A 1 108 ? 9.931 -5.928 -13.122 1.00 92.12 108 VAL A N 1
ATOM 874 C CA . VAL A 1 108 ? 9.959 -4.491 -12.846 1.00 92.12 108 VAL A CA 1
ATOM 875 C C . VAL A 1 108 ? 10.925 -3.758 -13.777 1.00 92.12 108 VAL A C 1
ATOM 877 O O . VAL A 1 108 ? 11.981 -4.257 -14.148 1.00 92.12 108 VAL A O 1
ATOM 880 N N . SER A 1 109 ? 10.574 -2.536 -14.157 1.00 91.50 109 SER A N 1
ATOM 881 C CA . SER A 1 109 ? 11.369 -1.648 -15.013 1.00 91.50 109 SER A CA 1
ATOM 882 C C . SER A 1 109 ? 11.444 -0.272 -14.377 1.00 91.50 109 SER A C 1
ATOM 884 O O . SER A 1 109 ? 10.549 0.076 -13.619 1.00 91.50 109 SER A O 1
ATOM 886 N N . SER A 1 110 ? 12.435 0.555 -14.711 1.00 90.62 110 SER A N 1
ATOM 887 C CA . SER A 1 110 ? 12.620 1.890 -14.105 1.00 90.62 110 SER A CA 1
ATOM 888 C C . SER A 1 110 ? 11.354 2.768 -14.078 1.00 90.62 110 SER A C 1
ATOM 890 O O . SER A 1 110 ? 11.156 3.513 -13.124 1.00 90.62 110 SER A O 1
ATOM 892 N N . SER A 1 111 ? 10.445 2.631 -15.051 1.00 88.81 111 SER A N 1
ATOM 893 C CA . SER A 1 111 ? 9.128 3.298 -15.078 1.00 88.81 111 SER A CA 1
ATOM 894 C C . SER A 1 111 ? 8.171 2.910 -13.937 1.00 88.81 111 SER A C 1
ATOM 896 O O . SER A 1 111 ? 7.265 3.671 -13.593 1.00 88.81 111 SER A O 1
ATOM 898 N N . LEU A 1 112 ? 8.359 1.734 -13.337 1.00 90.19 112 LEU A N 1
ATOM 899 C CA . LEU A 1 112 ? 7.615 1.261 -12.171 1.00 90.19 112 LEU A CA 1
ATOM 900 C C . LEU A 1 112 ? 8.170 1.826 -10.858 1.00 90.19 112 LEU A C 1
ATOM 902 O O . LEU A 1 112 ? 7.509 1.666 -9.838 1.00 90.19 112 LEU A O 1
ATOM 906 N N . SER A 1 113 ? 9.311 2.523 -10.856 1.00 92.25 113 SER A N 1
ATOM 907 C CA . SER A 1 113 ? 9.777 3.225 -9.654 1.00 92.25 113 SER A CA 1
ATOM 908 C C . SER A 1 113 ? 8.762 4.273 -9.173 1.00 92.25 113 SER A C 1
ATOM 910 O O . SER A 1 113 ? 7.897 4.741 -9.931 1.00 92.25 113 SER A O 1
ATOM 912 N N . GLY A 1 114 ? 8.849 4.607 -7.888 1.00 92.50 114 GLY A N 1
ATOM 913 C CA . GLY A 1 114 ? 8.003 5.602 -7.238 1.00 92.50 114 GLY A CA 1
ATOM 914 C C . GLY A 1 114 ? 7.317 5.079 -5.983 1.00 92.50 114 GLY A C 1
ATOM 915 O O . GLY A 1 114 ? 7.602 3.986 -5.494 1.00 92.50 114 GLY A O 1
ATOM 916 N N . LYS A 1 115 ? 6.404 5.893 -5.455 1.00 94.19 115 LYS A N 1
ATOM 917 C CA . LYS A 1 115 ? 5.706 5.596 -4.208 1.00 94.19 115 LYS A CA 1
ATOM 918 C C . LYS A 1 115 ? 4.430 4.803 -4.459 1.00 94.19 115 LYS A C 1
ATOM 920 O O . LYS A 1 115 ? 3.641 5.148 -5.336 1.00 94.19 115 LYS A O 1
ATOM 925 N N . TYR A 1 116 ? 4.225 3.772 -3.660 1.00 94.44 116 TYR A N 1
ATOM 926 C CA . TYR A 1 116 ? 3.034 2.934 -3.645 1.00 94.44 116 TYR A CA 1
ATOM 927 C C . TYR A 1 116 ? 2.394 3.026 -2.274 1.00 94.44 116 TYR A C 1
ATOM 929 O O . TYR A 1 116 ? 3.086 3.139 -1.271 1.00 94.44 116 TYR A O 1
ATOM 937 N N . GLU A 1 117 ? 1.079 2.974 -2.217 1.00 95.06 117 GLU A N 1
ATOM 938 C CA . GLU A 1 117 ? 0.333 3.055 -0.976 1.00 95.06 117 GLU A CA 1
ATOM 939 C C . GLU A 1 117 ? -0.685 1.930 -0.934 1.00 95.06 117 GLU A C 1
ATOM 941 O O . GLU A 1 117 ? -1.413 1.704 -1.905 1.00 95.06 117 GLU A O 1
ATOM 946 N N . CYS A 1 118 ? -0.740 1.246 0.201 1.00 95.31 118 CYS A N 1
ATOM 947 C CA . CYS A 1 118 ? -1.909 0.472 0.566 1.00 95.31 118 CYS A CA 1
ATOM 948 C C . CYS A 1 118 ? -2.728 1.270 1.578 1.00 95.31 118 CYS A C 1
ATOM 950 O O . CYS A 1 118 ? -2.173 1.891 2.491 1.00 95.31 118 CYS A O 1
ATOM 952 N N . SER A 1 119 ? -4.047 1.221 1.450 1.00 95.38 119 SER A N 1
ATOM 953 C CA . SER A 1 119 ? -4.951 1.830 2.417 1.00 95.38 119 SER A CA 1
ATOM 954 C C . SER A 1 119 ? -6.050 0.866 2.833 1.00 95.38 119 SER A C 1
ATOM 956 O O . SER A 1 119 ? -6.509 0.032 2.052 1.00 95.38 119 SER A O 1
ATOM 958 N N . PHE A 1 120 ? -6.440 0.956 4.098 1.00 95.69 120 PHE A N 1
ATOM 959 C CA . PHE A 1 120 ? -7.501 0.187 4.732 1.00 95.69 120 PHE A CA 1
ATOM 960 C C . PHE A 1 120 ? -8.487 1.177 5.336 1.00 95.69 120 PHE A C 1
ATOM 962 O O . PHE A 1 120 ? -8.123 1.967 6.203 1.00 95.69 120 PHE A O 1
ATOM 969 N N . THR A 1 121 ? -9.731 1.141 4.878 1.00 96.44 121 THR A N 1
ATOM 970 C CA . THR A 1 121 ? -10.834 1.916 5.441 1.00 96.44 121 THR A CA 1
ATOM 971 C C . THR A 1 121 ? -11.589 1.036 6.424 1.00 96.44 121 THR A C 1
ATOM 973 O O . THR A 1 121 ? -12.182 0.024 6.040 1.00 96.44 121 THR A O 1
ATOM 976 N N . LEU A 1 122 ? -11.548 1.428 7.690 1.00 95.19 122 LEU A N 1
ATOM 977 C CA . LEU A 1 122 ? -12.136 0.729 8.821 1.00 95.19 122 LEU A CA 1
ATOM 978 C C . LEU A 1 122 ? -13.227 1.601 9.443 1.00 95.19 122 LEU A C 1
ATOM 980 O O . LEU A 1 122 ? -13.078 2.820 9.553 1.00 95.19 122 LEU A O 1
ATOM 984 N N . PHE A 1 123 ? -14.324 0.984 9.863 1.00 94.25 123 PHE A N 1
ATOM 985 C CA . PHE A 1 123 ? -15.351 1.652 10.653 1.00 94.25 123 PHE A CA 1
ATOM 986 C C . PHE A 1 123 ? -15.388 1.072 12.073 1.00 94.25 123 PHE A C 1
ATOM 988 O O . PHE A 1 123 ? -15.564 -0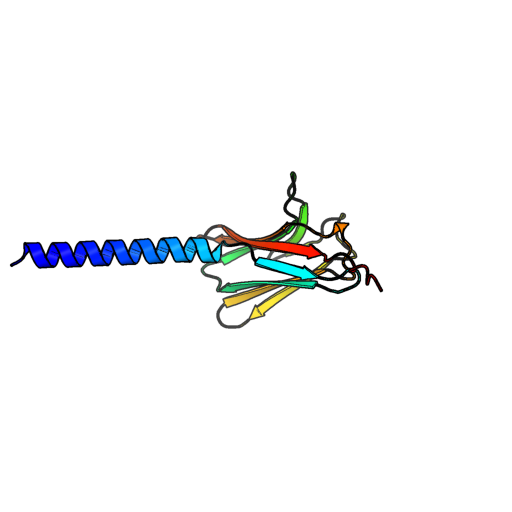.147 12.198 1.00 94.25 123 PHE A O 1
ATOM 995 N N . PRO A 1 124 ? -15.349 1.912 13.130 1.00 95.25 124 PRO A N 1
ATOM 996 C CA . PRO A 1 124 ? -15.249 3.385 13.154 1.00 95.25 124 PRO A CA 1
ATOM 997 C C . PRO A 1 124 ? -13.816 3.967 13.134 1.00 95.25 124 PRO A C 1
ATOM 999 O O . PRO A 1 124 ? -13.650 5.174 13.299 1.00 95.25 124 PRO A O 1
ATOM 1002 N N . GLU A 1 125 ? -12.778 3.146 12.981 1.00 92.25 125 GLU A N 1
ATOM 1003 C CA . GLU A 1 125 ? -11.373 3.513 13.229 1.00 92.25 125 GLU A CA 1
ATOM 1004 C C . GLU A 1 125 ? -10.781 4.486 12.199 1.00 92.25 125 GLU A C 1
ATOM 1006 O O . GLU A 1 125 ? -9.756 5.114 12.466 1.00 92.25 125 GLU A O 1
ATOM 1011 N N . GLY A 1 126 ? -11.420 4.642 11.040 1.00 93.44 126 GLY A N 1
ATOM 1012 C CA . GLY A 1 126 ? -10.971 5.527 9.973 1.00 93.44 126 GLY A CA 1
ATOM 1013 C C . GLY A 1 126 ? -10.022 4.834 8.998 1.00 93.44 126 GLY A C 1
ATOM 1014 O O . GLY A 1 126 ? -10.146 3.643 8.719 1.00 93.44 126 GLY A O 1
ATOM 1015 N N . ILE A 1 127 ? -9.100 5.597 8.412 1.00 93.38 127 ILE A N 1
ATOM 1016 C CA . ILE A 1 127 ? -8.207 5.103 7.360 1.00 93.38 127 ILE A CA 1
ATOM 1017 C C . ILE A 1 127 ? -6.825 4.830 7.947 1.00 93.38 127 ILE A C 1
ATOM 1019 O O . ILE A 1 127 ? -6.214 5.709 8.551 1.00 93.38 127 ILE A O 1
ATOM 1023 N N . TRP A 1 128 ? -6.319 3.624 7.713 1.00 93.12 128 TRP A N 1
ATOM 1024 C CA . TRP A 1 128 ? -4.922 3.273 7.932 1.00 93.12 128 TRP A CA 1
ATOM 1025 C C . TRP A 1 128 ? -4.213 3.141 6.586 1.00 93.12 128 TRP A C 1
ATOM 1027 O O . TRP A 1 128 ? -4.747 2.522 5.666 1.00 93.12 128 TRP A O 1
ATOM 1037 N N . THR A 1 129 ? -3.014 3.700 6.464 1.00 93.38 129 THR A N 1
ATOM 1038 C CA . THR A 1 129 ? -2.229 3.673 5.225 1.00 93.38 129 THR A CA 1
ATOM 1039 C C . THR A 1 129 ? -0.791 3.280 5.497 1.00 93.38 129 THR A C 1
ATOM 1041 O O . THR A 1 129 ? -0.217 3.698 6.502 1.00 93.38 129 THR A O 1
ATOM 1044 N N . LYS A 1 130 ? -0.178 2.554 4.562 1.00 93.94 130 LYS A N 1
ATOM 1045 C CA . LYS A 1 130 ? 1.268 2.327 4.547 1.00 93.94 130 LYS A CA 1
ATOM 1046 C C . LYS A 1 130 ? 1.822 2.629 3.165 1.00 93.94 130 LYS A C 1
ATOM 1048 O O . LYS A 1 130 ? 1.307 2.145 2.156 1.00 93.94 130 LYS A O 1
ATOM 1053 N N . THR A 1 131 ? 2.891 3.416 3.138 1.00 94.06 131 THR A N 1
ATOM 1054 C CA . THR A 1 131 ? 3.568 3.826 1.909 1.00 94.06 131 THR A CA 1
ATOM 1055 C C . THR A 1 131 ? 4.865 3.046 1.723 1.00 94.06 131 THR A C 1
ATOM 1057 O O . THR A 1 131 ? 5.643 2.867 2.655 1.00 94.06 131 THR A O 1
ATOM 1060 N N . TYR A 1 132 ? 5.113 2.630 0.493 1.00 95.31 132 TYR A N 1
ATOM 1061 C CA . TYR A 1 132 ? 6.343 2.030 0.009 1.00 95.31 132 TYR A CA 1
ATOM 1062 C C . TYR A 1 132 ? 6.999 2.956 -1.005 1.00 95.31 132 TYR A C 1
ATOM 1064 O O . TYR A 1 132 ? 6.306 3.614 -1.779 1.00 95.31 132 TYR A O 1
ATOM 1072 N N . ASN A 1 133 ? 8.322 2.987 -1.047 1.00 95.12 133 ASN A N 1
ATOM 1073 C CA . ASN A 1 133 ? 9.087 3.713 -2.049 1.00 95.12 133 ASN A CA 1
ATOM 1074 C C . ASN A 1 133 ? 9.940 2.720 -2.843 1.00 95.12 133 ASN A C 1
ATOM 1076 O O . ASN A 1 133 ? 10.959 2.229 -2.362 1.00 95.12 133 ASN A O 1
ATOM 1080 N N . LEU A 1 134 ? 9.492 2.391 -4.056 1.00 94.81 134 LEU A N 1
ATOM 1081 C CA . LEU A 1 134 ? 10.164 1.433 -4.924 1.00 94.81 134 LEU A CA 1
ATOM 1082 C C . LEU A 1 134 ? 11.275 2.119 -5.720 1.00 94.81 134 LEU A C 1
ATOM 1084 O O . LEU A 1 134 ? 11.017 2.952 -6.597 1.00 94.81 134 LEU A O 1
ATOM 1088 N N . LEU A 1 135 ? 12.508 1.706 -5.451 1.00 94.19 135 LEU A N 1
ATOM 1089 C CA . LEU A 1 135 ? 13.729 2.203 -6.065 1.00 94.19 135 LEU A CA 1
ATOM 1090 C C . LEU A 1 135 ? 14.344 1.106 -6.933 1.00 94.19 135 LEU A C 1
ATOM 1092 O O . LEU A 1 135 ? 14.741 0.049 -6.447 1.00 94.19 135 LEU A O 1
ATOM 1096 N N . ILE A 1 136 ? 14.435 1.361 -8.237 1.00 92.81 136 ILE A N 1
ATOM 1097 C CA . ILE A 1 136 ? 15.021 0.407 -9.178 1.00 92.81 136 ILE A CA 1
ATOM 1098 C C . ILE A 1 136 ? 16.468 0.801 -9.437 1.00 92.81 136 ILE A C 1
ATOM 1100 O O . ILE A 1 136 ? 16.744 1.871 -9.981 1.00 92.81 136 ILE A O 1
ATOM 1104 N N . GLN A 1 137 ? 17.389 -0.065 -9.027 1.00 86.88 137 GLN A N 1
ATOM 1105 C CA . GLN A 1 137 ? 18.819 0.131 -9.199 1.00 86.88 137 GLN A CA 1
ATOM 1106 C C . GLN A 1 137 ? 19.162 0.030 -10.687 1.00 86.88 137 GLN A C 1
ATOM 1108 O O . GLN A 1 137 ? 18.838 -0.956 -11.349 1.00 86.88 137 GLN A O 1
ATOM 1113 N N . ALA A 1 138 ? 19.815 1.054 -11.234 1.00 75.62 138 ALA A N 1
ATOM 1114 C CA . ALA A 1 138 ? 20.373 0.954 -12.575 1.00 75.62 138 ALA A CA 1
ATOM 1115 C C . ALA A 1 138 ? 21.451 -0.147 -12.592 1.00 75.62 138 ALA A C 1
ATOM 1117 O O . ALA A 1 138 ? 22.184 -0.274 -11.607 1.00 75.62 138 ALA A O 1
ATOM 1118 N N . PRO A 1 139 ? 21.586 -0.930 -13.679 1.00 63.16 139 PRO A N 1
ATOM 1119 C CA . PRO A 1 139 ? 22.704 -1.853 -13.804 1.00 63.16 139 PRO A CA 1
ATOM 1120 C C . PRO A 1 139 ? 24.003 -1.052 -13.676 1.00 63.16 139 PRO A C 1
ATOM 1122 O O . PRO A 1 139 ? 24.262 -0.137 -14.463 1.00 63.16 139 PRO A O 1
ATOM 1125 N N . GLY A 1 140 ? 24.789 -1.357 -12.643 1.00 59.25 140 GLY A N 1
ATOM 1126 C CA . GLY A 1 140 ? 26.094 -0.745 -12.450 1.00 59.25 140 GLY A CA 1
ATOM 1127 C C . GLY A 1 140 ? 26.951 -1.019 -13.680 1.00 59.25 140 GLY A C 1
ATOM 1128 O O . GLY A 1 140 ? 27.127 -2.172 -14.072 1.00 59.25 140 GLY A O 1
ATOM 1129 N N . LYS A 1 141 ? 27.472 0.033 -14.315 1.00 49.75 141 LYS A N 1
ATOM 1130 C CA . LYS A 1 141 ? 28.541 -0.134 -15.299 1.00 49.75 141 LYS A CA 1
ATOM 1131 C C . LYS A 1 141 ? 29.755 -0.676 -14.545 1.00 49.75 141 LYS A C 1
ATOM 1133 O O . LYS A 1 141 ? 30.357 0.048 -13.758 1.00 49.75 141 LYS A O 1
ATOM 1138 N N . CYS A 1 142 ? 30.094 -1.946 -14.754 1.00 54.12 142 CYS A N 1
ATOM 1139 C CA . CYS A 1 142 ? 31.417 -2.449 -14.409 1.00 54.12 142 CYS A CA 1
ATOM 1140 C C . CYS A 1 142 ? 32.418 -1.711 -15.304 1.00 54.12 142 CYS A C 1
ATOM 1142 O O . CYS A 1 142 ? 32.499 -1.988 -16.500 1.00 54.12 142 CYS A O 1
ATOM 1144 N N . ASN A 1 143 ? 33.120 -0.732 -14.741 1.00 41.50 143 ASN A N 1
ATOM 1145 C CA . ASN A 1 143 ? 34.280 -0.137 -15.386 1.00 41.50 143 ASN A CA 1
ATOM 1146 C C . ASN A 1 143 ? 35.456 -1.077 -15.086 1.00 41.50 143 ASN A C 1
ATOM 1148 O O . ASN A 1 143 ? 35.878 -1.159 -13.933 1.00 41.50 143 ASN A O 1
ATOM 1152 N N . TRP A 1 144 ? 35.886 -1.838 -16.094 1.00 49.00 144 TRP A N 1
ATOM 1153 C CA . TRP A 1 144 ? 37.126 -2.616 -16.071 1.00 49.00 144 TRP A CA 1
ATOM 1154 C C . TRP A 1 144 ? 38.301 -1.710 -16.427 1.00 49.00 144 TRP A C 1
ATOM 1156 O O . TRP A 1 144 ? 38.128 -0.899 -17.367 1.00 49.00 144 TRP A O 1
#

Sequence (144 aa):
MEKKWTYCAVYSIIQIQFVRGVWEKGLNAGEDVYAVPGSDVNMTCQIQLKGLLVQTQWSKVSDQMDLIALHHPQYGIHYPHKHSCKSVVDFRQIPENITIWTLLLRNVSSSLSGKYECSFTLFPEGIWTKTYNLLIQAPGKCNW

Radius of gyration: 20.48 Å; chains: 1; bounding box: 56×35×67 Å

Secondary structure (DSSP, 8-state):
-HHHHHHHHHHHHHHHHHHHHHHHHHHTSPEEEEE-TT--EEEEEEEE--SEEEEEEEEE-SSS-EEEEEEETTTEEE--TTSTTTEEEEEEEEGGGEEEEEEEEPS--GGG-EEEEEEEEEETTEEEEEEEEEEEPPPP----

pLDDT: mean 83.68, std 15.49, range [38.47, 96.44]